Protein AF-M8D1G9-F1 (afdb_monomer_lite)

InterPro domains:
  IPR002525 Transposase IS110-like, N-terminal [PF01548] (3-75)

pLDDT: mean 86.24, std 9.74, range [49.91, 96.88]

Secondary structure (DSSP, 8-state):
---GGGGT-------TTTHHHHHHHHHHTT-SPPP----THHHHHHHHHHHHHHHHHHHHHHHHHHHHHHHHH-TTHHHH-S-TTSHHHHHHHHH--SHHHHHTS-HHHHHHHHHHH-SSS--HHHHHHHHHHHHH-----SSHHHHHHHHHHHHHHHHHHHHHHHHHHT-

Sequence (171 aa):
VKRSKELDDNSPTKSDKKDPKTIAMLVKDGRYVEPTIPEGVYAELRVAMDIKDRLNKQIGMTKNQITRWMDIYFPEFNTVFSDWEGKAALITLREFPTPEKIAKKSAEEIISIWKKEVQRGVGEKRAIKLIETAKESIGKKQGIKMAEYEIKTLIEQYEFLKKQIEEIEKK

Foldseek 3Di:
DPCLLCVPDVDPDDDPVVVVVSVVVCVVVVVDDDDDPDDDPVVVVVVLVVVLVVLVVVLVVLVVVLQVLCVAFPVCLCVLPVDCPDLLNLLCCQPPVHLVSLLPDDLVVSVVSSCVPPVDDDDSVSSVVSNVSSVVGPHDPPPVVVSSVSSNVSSVSNVVSVVVSVVSVVD

Structure (mmCIF, N/CA/C/O backbone):
data_AF-M8D1G9-F1
#
_entry.id   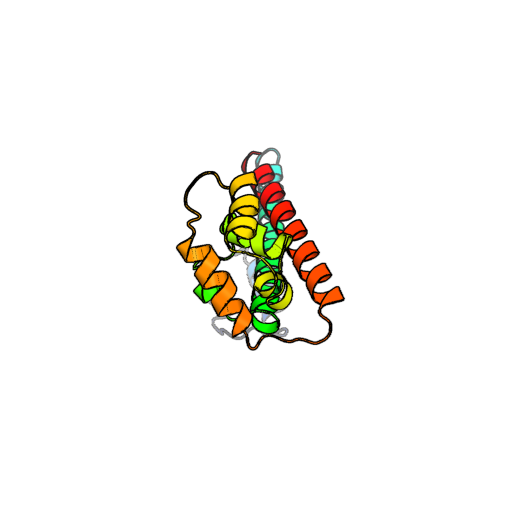AF-M8D1G9-F1
#
loop_
_atom_site.group_PDB
_atom_site.id
_atom_site.type_symbol
_atom_site.label_atom_id
_atom_site.label_alt_id
_atom_site.label_comp_id
_atom_site.label_asym_id
_atom_site.label_entity_id
_atom_site.label_seq_id
_atom_site.pdbx_PDB_ins_code
_atom_site.Cartn_x
_atom_site.Cartn_y
_atom_site.Cartn_z
_atom_site.occupancy
_atom_site.B_iso_or_equiv
_atom_site.auth_seq_id
_atom_site.auth_comp_id
_atom_site.auth_asym_id
_atom_site.auth_atom_id
_atom_site.pdbx_PDB_model_num
ATOM 1 N N . VAL A 1 1 ? 24.971 -18.020 -25.116 1.00 50.88 1 VAL A N 1
ATOM 2 C CA . VAL A 1 1 ? 26.211 -17.236 -24.894 1.00 50.88 1 VAL A CA 1
ATOM 3 C C . VAL A 1 1 ? 26.214 -16.649 -23.475 1.00 50.88 1 VAL A C 1
ATOM 5 O O . VAL A 1 1 ? 25.959 -15.472 -23.295 1.00 50.88 1 VAL A O 1
ATOM 8 N N . LYS A 1 2 ? 26.376 -17.478 -22.432 1.00 49.91 2 LYS A N 1
ATOM 9 C CA . LYS A 1 2 ? 26.420 -17.032 -21.014 1.00 49.91 2 LYS A CA 1
ATOM 10 C C . LYS A 1 2 ? 27.447 -17.827 -20.182 1.00 49.91 2 LYS A C 1
ATOM 12 O O . LYS A 1 2 ? 27.301 -17.946 -18.975 1.00 49.91 2 LYS A O 1
ATOM 17 N N . ARG A 1 3 ? 28.447 -18.424 -20.843 1.00 57.34 3 ARG A N 1
ATOM 18 C CA . ARG A 1 3 ? 29.430 -19.343 -20.235 1.00 57.34 3 ARG A CA 1
ATOM 19 C C . ARG A 1 3 ? 30.872 -19.105 -20.703 1.00 57.34 3 ARG A C 1
ATOM 21 O O . ARG A 1 3 ? 31.735 -19.931 -20.466 1.00 57.34 3 ARG A O 1
ATOM 28 N N . SER A 1 4 ? 31.167 -17.979 -21.355 1.00 61.88 4 SER A N 1
ATOM 29 C CA . SER A 1 4 ? 32.524 -17.683 -21.845 1.00 61.88 4 SER A CA 1
ATOM 30 C C . SER A 1 4 ? 33.556 -17.563 -20.717 1.00 61.88 4 SER A C 1
ATOM 32 O O . SER A 1 4 ? 34.720 -17.868 -20.942 1.00 61.88 4 SER A O 1
ATOM 34 N N . LYS A 1 5 ? 33.125 -17.219 -19.492 1.00 60.28 5 LYS A N 1
ATOM 35 C CA . LYS A 1 5 ? 33.974 -17.236 -18.288 1.00 60.28 5 LYS A CA 1
ATOM 36 C C . LYS A 1 5 ? 34.500 -18.642 -17.956 1.00 60.28 5 LYS A C 1
ATOM 38 O O . LYS A 1 5 ? 35.643 -18.761 -17.539 1.00 60.28 5 LYS A O 1
ATOM 43 N N . GLU A 1 6 ? 33.709 -19.691 -18.209 1.00 63.97 6 GLU A N 1
ATOM 44 C CA . GLU A 1 6 ? 34.048 -21.090 -17.885 1.00 63.97 6 GLU A CA 1
ATOM 45 C C . GLU A 1 6 ? 35.219 -21.639 -18.721 1.00 63.97 6 GLU A C 1
ATOM 47 O O . GLU A 1 6 ? 35.784 -22.673 -18.375 1.00 63.97 6 GLU A O 1
ATOM 52 N N . LEU A 1 7 ? 35.600 -20.947 -19.804 1.00 63.38 7 LEU A N 1
ATOM 53 C CA . LEU A 1 7 ? 36.757 -21.299 -20.633 1.00 63.38 7 LEU A CA 1
ATOM 54 C C . LEU A 1 7 ? 38.092 -20.892 -19.992 1.00 63.38 7 LEU A C 1
ATOM 56 O O . LEU A 1 7 ? 39.100 -21.541 -20.253 1.00 63.38 7 LEU A O 1
ATOM 60 N N . ASP A 1 8 ? 38.089 -19.848 -19.156 1.00 62.44 8 ASP A N 1
ATOM 61 C CA . ASP A 1 8 ? 39.303 -19.267 -18.569 1.00 62.44 8 ASP A CA 1
ATOM 62 C C . ASP A 1 8 ? 39.353 -19.398 -17.032 1.00 62.44 8 ASP A C 1
ATOM 64 O O . ASP A 1 8 ? 40.439 -19.458 -16.452 1.00 62.44 8 ASP A O 1
ATOM 68 N N . ASP A 1 9 ? 38.198 -19.469 -16.356 1.00 64.94 9 ASP A N 1
ATOM 69 C CA . ASP A 1 9 ? 38.084 -19.745 -14.918 1.00 64.94 9 ASP A CA 1
ATOM 70 C C . ASP A 1 9 ? 36.764 -20.474 -14.601 1.00 64.94 9 ASP A C 1
ATOM 72 O O . ASP A 1 9 ? 35.672 -19.929 -14.771 1.00 64.94 9 ASP A O 1
ATOM 76 N N . ASN A 1 10 ? 36.865 -21.710 -14.104 1.00 64.31 10 ASN A N 1
ATOM 77 C CA . ASN A 1 10 ? 35.717 -22.533 -13.696 1.00 64.31 10 ASN A CA 1
ATOM 78 C C . ASN A 1 10 ? 35.460 -22.472 -12.172 1.00 64.31 10 ASN A C 1
ATOM 80 O O . ASN A 1 10 ? 34.646 -23.215 -11.625 1.00 64.31 10 ASN A O 1
ATOM 84 N N . SER A 1 11 ? 36.186 -21.608 -11.455 1.00 67.56 11 SER A N 1
ATOM 85 C CA . SER A 1 11 ? 35.990 -21.378 -10.026 1.00 67.56 11 SER A CA 1
ATOM 86 C C . SER A 1 11 ? 34.785 -20.450 -9.806 1.00 67.56 11 SER A C 1
ATOM 88 O O . SER A 1 11 ? 34.783 -19.327 -10.312 1.00 67.56 11 SER A O 1
ATOM 90 N N . PRO A 1 12 ? 33.788 -20.829 -8.985 1.00 64.06 12 PRO A N 1
ATOM 91 C CA . PRO A 1 12 ? 32.618 -19.984 -8.710 1.00 64.06 12 PRO A CA 1
ATOM 92 C C . PRO A 1 12 ? 32.952 -18.744 -7.856 1.00 64.06 12 PRO A C 1
ATOM 94 O O . PRO A 1 12 ? 32.124 -17.852 -7.681 1.00 64.06 12 PRO A O 1
ATOM 97 N N . THR A 1 13 ? 34.161 -18.684 -7.297 1.00 69.94 13 THR A N 1
ATOM 98 C CA . THR A 1 13 ? 34.604 -17.645 -6.364 1.00 69.94 13 THR A CA 1
ATOM 99 C C . THR A 1 13 ? 34.961 -16.335 -7.069 1.00 69.94 13 THR A C 1
ATOM 101 O O . THR A 1 13 ? 35.985 -16.240 -7.746 1.00 69.94 13 THR A O 1
ATOM 104 N N . LYS A 1 14 ? 34.149 -15.298 -6.840 1.00 67.44 14 LYS A N 1
ATOM 105 C CA . LYS A 1 14 ? 34.442 -13.908 -7.218 1.00 67.44 14 LYS A CA 1
ATOM 106 C C . LYS A 1 14 ? 35.598 -13.367 -6.365 1.00 67.44 14 LYS A C 1
ATOM 108 O O . LYS A 1 14 ? 35.572 -13.518 -5.145 1.00 67.44 14 LYS A O 1
ATOM 113 N N . SER A 1 15 ? 36.623 -12.782 -6.980 1.00 79.44 15 SER A N 1
ATOM 114 C CA . SER A 1 15 ? 37.805 -12.280 -6.268 1.00 79.44 15 SER A CA 1
ATOM 115 C C . SER A 1 15 ? 38.504 -11.198 -7.081 1.00 79.44 15 SER A C 1
ATOM 117 O O . SER A 1 15 ? 38.849 -11.424 -8.243 1.00 79.44 15 SER A O 1
ATOM 119 N N . ASP A 1 16 ? 38.826 -10.078 -6.431 1.00 79.75 16 ASP A N 1
ATOM 120 C CA . ASP A 1 16 ? 39.488 -8.920 -7.052 1.00 79.75 16 ASP A CA 1
ATOM 121 C C . ASP A 1 16 ? 40.859 -9.245 -7.667 1.00 79.75 16 ASP A C 1
ATOM 123 O O . ASP A 1 16 ? 41.338 -8.533 -8.544 1.00 79.75 16 ASP A O 1
ATOM 127 N N . LYS A 1 17 ? 41.490 -10.356 -7.267 1.00 78.56 17 LYS A N 1
ATOM 128 C CA . LYS A 1 17 ? 42.746 -10.831 -7.867 1.00 78.56 17 LYS A CA 1
ATOM 129 C C . LYS A 1 17 ? 42.536 -11.584 -9.188 1.00 78.56 17 LYS A C 1
ATOM 131 O O . LYS A 1 17 ? 43.432 -11.608 -10.029 1.00 78.56 17 LYS A O 1
ATOM 136 N N . LYS A 1 18 ? 41.386 -12.243 -9.363 1.00 79.56 18 LYS A N 1
ATOM 137 C CA . LYS A 1 18 ? 41.098 -13.142 -10.497 1.00 79.56 18 LYS A CA 1
ATOM 138 C C . LYS A 1 18 ? 40.247 -12.483 -11.576 1.00 79.56 18 LYS A C 1
ATOM 140 O O . LYS A 1 18 ? 40.489 -12.695 -12.767 1.00 79.56 18 LYS A O 1
ATOM 145 N N . ASP A 1 19 ? 39.262 -11.690 -11.165 1.00 80.50 19 ASP A N 1
ATOM 146 C CA . ASP A 1 19 ? 38.286 -11.101 -12.078 1.00 80.50 19 ASP A CA 1
ATOM 147 C C . ASP A 1 19 ? 38.937 -10.170 -13.123 1.00 80.50 19 ASP A C 1
ATOM 149 O O . ASP A 1 19 ? 38.620 -10.338 -14.302 1.00 80.50 19 ASP A O 1
ATOM 153 N N . PRO A 1 20 ? 39.919 -9.300 -12.791 1.00 86.81 20 PRO A N 1
ATOM 154 C CA . PRO A 1 20 ? 40.590 -8.473 -13.798 1.00 86.81 20 PRO A CA 1
ATOM 155 C C . PRO A 1 20 ? 41.322 -9.292 -14.866 1.00 86.81 20 PRO A C 1
ATOM 157 O O . PRO A 1 20 ? 41.236 -8.980 -16.051 1.00 86.81 20 PRO A O 1
ATOM 160 N N . LYS A 1 21 ? 42.002 -10.377 -14.465 1.00 84.06 21 LYS A N 1
ATOM 161 C CA . LYS A 1 21 ? 42.715 -11.272 -15.391 1.00 84.06 21 LYS A CA 1
ATOM 162 C C . LYS A 1 21 ? 41.740 -11.966 -16.346 1.00 84.06 21 LYS A C 1
ATOM 164 O O . LYS A 1 21 ? 42.007 -12.057 -17.539 1.00 84.06 21 LYS A O 1
ATOM 169 N N . THR A 1 22 ? 40.613 -12.437 -15.818 1.00 82.38 22 THR A N 1
ATOM 170 C CA . THR A 1 22 ? 39.581 -13.130 -16.602 1.00 82.38 22 THR A CA 1
ATOM 171 C C . THR A 1 22 ? 38.903 -12.176 -17.583 1.00 82.38 22 THR A C 1
ATOM 173 O O . THR A 1 22 ? 38.763 -12.504 -18.755 1.00 82.38 22 THR A O 1
ATOM 176 N N . ILE A 1 23 ? 38.558 -10.959 -17.145 1.00 82.00 23 ILE A N 1
ATOM 177 C CA . ILE A 1 23 ? 38.018 -9.911 -18.024 1.00 82.00 23 ILE A CA 1
ATOM 178 C C . ILE A 1 23 ? 39.024 -9.572 -19.132 1.00 82.00 23 ILE A C 1
ATOM 180 O O . ILE A 1 23 ? 38.645 -9.520 -20.299 1.00 82.00 23 ILE A O 1
ATOM 184 N N . ALA A 1 24 ? 40.307 -9.406 -18.796 1.00 85.00 24 ALA A N 1
ATOM 185 C CA . ALA A 1 24 ? 41.347 -9.112 -19.778 1.00 85.00 24 ALA A CA 1
ATOM 186 C C . ALA A 1 24 ? 41.513 -10.231 -20.822 1.00 85.00 24 ALA A C 1
ATOM 188 O O . ALA A 1 24 ? 41.675 -9.927 -22.001 1.00 85.00 24 ALA A O 1
ATOM 189 N N . MET A 1 25 ? 41.438 -11.506 -20.421 1.00 82.94 25 MET A N 1
ATOM 190 C CA . MET A 1 25 ? 41.492 -12.642 -21.356 1.00 82.94 25 MET A CA 1
ATOM 191 C C . MET A 1 25 ? 40.265 -12.690 -22.272 1.00 82.94 25 MET A C 1
ATOM 193 O O . MET A 1 25 ? 40.428 -12.820 -23.480 1.00 82.94 25 MET A O 1
ATOM 197 N N . LEU A 1 26 ? 39.058 -12.463 -21.742 1.00 83.38 26 LEU A N 1
ATOM 198 C CA . LEU A 1 26 ? 37.839 -12.391 -22.557 1.00 83.38 26 LEU A CA 1
ATOM 199 C C . LEU A 1 26 ? 37.891 -11.263 -23.598 1.00 83.38 26 LEU A C 1
ATOM 201 O O . LEU A 1 26 ? 37.442 -11.458 -24.727 1.00 83.38 26 LEU A O 1
ATOM 205 N N . VAL A 1 27 ? 38.446 -10.101 -23.233 1.00 84.31 27 VAL A N 1
ATOM 206 C CA . VAL A 1 27 ? 38.641 -8.969 -24.154 1.00 84.31 27 VAL A CA 1
ATOM 207 C C . VAL A 1 27 ? 39.710 -9.293 -25.197 1.00 84.31 27 VAL A C 1
ATOM 209 O O . VAL A 1 27 ? 39.460 -9.121 -26.388 1.00 84.31 27 VAL A O 1
ATOM 212 N N . LYS A 1 28 ? 40.872 -9.803 -24.765 1.00 85.81 28 LYS A N 1
ATOM 213 C CA . LYS A 1 28 ? 41.984 -10.194 -25.646 1.00 85.81 28 LYS A CA 1
ATOM 214 C C . LYS A 1 28 ? 41.546 -11.225 -26.687 1.00 85.81 28 LYS A C 1
ATOM 216 O O . LYS A 1 28 ? 41.890 -11.090 -27.857 1.00 85.81 28 LYS A O 1
ATOM 221 N N . ASP A 1 29 ? 40.792 -12.234 -26.263 1.00 83.94 29 ASP A N 1
ATOM 222 C CA . ASP A 1 29 ? 40.378 -13.352 -27.111 1.00 83.94 29 ASP A CA 1
ATOM 223 C C . ASP A 1 29 ? 39.095 -13.046 -27.909 1.00 83.94 29 ASP A C 1
ATOM 225 O O . ASP A 1 29 ? 38.577 -13.922 -28.602 1.00 83.94 29 ASP A O 1
ATOM 229 N N . GLY A 1 30 ? 38.546 -11.827 -27.801 1.00 79.06 30 GLY A N 1
ATOM 230 C CA . GLY A 1 30 ? 37.325 -11.422 -28.505 1.00 79.06 30 GLY A CA 1
ATOM 231 C C . GLY A 1 30 ? 36.068 -12.171 -28.052 1.00 79.06 30 GLY A C 1
ATOM 232 O O . GLY A 1 30 ? 35.051 -12.161 -28.739 1.00 79.06 30 GLY A O 1
ATOM 233 N N . ARG A 1 31 ? 36.109 -12.833 -26.890 1.00 81.88 31 ARG A N 1
ATOM 234 C CA . ARG A 1 31 ? 35.017 -13.652 -26.331 1.00 81.88 31 ARG A CA 1
ATOM 235 C C . ARG A 1 31 ? 34.021 -12.810 -25.530 1.00 81.88 31 ARG A C 1
ATOM 237 O O . ARG A 1 31 ? 33.510 -13.248 -24.493 1.00 81.88 31 ARG A O 1
ATOM 244 N N . TYR A 1 32 ? 33.750 -11.600 -26.001 1.00 77.31 32 TYR A N 1
ATOM 245 C CA . TYR A 1 32 ? 32.778 -10.683 -25.422 1.00 77.31 32 TYR A CA 1
ATOM 246 C C . TYR A 1 32 ? 31.641 -10.425 -26.410 1.00 77.31 32 TYR A C 1
ATOM 248 O O . TYR A 1 32 ? 31.773 -10.625 -27.613 1.00 77.31 32 TYR A O 1
ATOM 256 N N . VAL A 1 33 ? 30.491 -10.025 -25.878 1.00 76.06 33 VAL A N 1
ATOM 257 C CA . VAL A 1 33 ? 29.356 -9.593 -26.694 1.00 76.06 33 VAL A CA 1
ATOM 258 C C . VAL A 1 33 ? 29.425 -8.080 -26.778 1.00 76.06 33 VAL A C 1
ATOM 260 O O . VAL A 1 33 ? 29.497 -7.417 -25.741 1.00 76.06 33 VAL A O 1
ATOM 263 N N . GLU A 1 34 ? 29.421 -7.545 -27.993 1.00 77.25 34 GLU A N 1
ATOM 264 C CA . GLU A 1 34 ? 29.358 -6.104 -28.194 1.00 77.25 34 GLU A CA 1
ATOM 265 C C . GLU A 1 34 ? 28.005 -5.575 -27.685 1.00 77.25 34 GLU A C 1
ATOM 267 O O . GLU A 1 34 ? 26.957 -6.132 -28.038 1.00 77.25 34 GLU A O 1
ATOM 272 N N . PRO A 1 35 ? 27.987 -4.558 -26.803 1.00 76.19 35 PRO A N 1
ATOM 273 C CA . PRO A 1 35 ? 26.738 -4.017 -26.295 1.00 76.19 35 PRO A CA 1
ATOM 274 C C . PRO A 1 35 ? 25.943 -3.383 -27.434 1.00 76.19 35 PRO A C 1
ATOM 276 O O . PRO A 1 35 ? 26.403 -2.432 -28.061 1.00 76.19 35 PRO A O 1
ATOM 279 N N . THR A 1 36 ? 24.717 -3.847 -27.663 1.00 76.00 36 THR A N 1
ATOM 280 C CA . THR A 1 36 ? 23.778 -3.104 -28.502 1.00 76.00 36 THR A CA 1
ATOM 281 C C . THR A 1 36 ? 23.340 -1.858 -27.741 1.00 76.00 36 THR A C 1
ATOM 283 O O . THR A 1 36 ? 22.595 -1.931 -26.758 1.00 76.00 36 THR A O 1
ATOM 286 N N . ILE A 1 37 ? 23.846 -0.701 -28.162 1.00 82.31 37 ILE A N 1
ATOM 287 C CA . ILE A 1 37 ? 23.361 0.593 -27.689 1.00 82.31 37 ILE A CA 1
ATOM 288 C C . ILE A 1 37 ? 22.089 0.871 -28.486 1.00 82.31 37 ILE A C 1
ATOM 290 O O . ILE A 1 37 ? 22.159 1.021 -29.704 1.00 82.31 37 ILE A O 1
ATOM 294 N N . PRO A 1 38 ? 20.911 0.843 -27.848 1.00 82.00 38 PRO A N 1
ATOM 295 C CA . PRO A 1 38 ? 19.683 1.090 -28.571 1.00 82.00 38 PRO A CA 1
ATOM 296 C C . PRO A 1 38 ? 19.640 2.553 -29.016 1.00 82.00 38 PRO A C 1
ATOM 298 O O . PRO A 1 38 ? 19.966 3.449 -28.240 1.00 82.00 38 PRO A O 1
ATOM 301 N N . GLU A 1 39 ? 19.205 2.779 -30.251 1.00 85.94 39 GLU A N 1
ATOM 302 C CA . GLU A 1 39 ? 19.016 4.103 -30.842 1.00 85.94 39 GLU A CA 1
ATOM 303 C C . GLU A 1 39 ? 17.537 4.325 -31.192 1.00 85.94 39 GLU A C 1
ATOM 305 O O . GLU A 1 39 ? 16.755 3.374 -31.328 1.00 85.94 39 GLU A O 1
ATOM 310 N N . GLY A 1 40 ? 17.139 5.593 -31.321 1.00 89.50 40 GLY A N 1
ATOM 311 C CA . GLY A 1 40 ? 15.772 5.980 -31.671 1.00 89.50 40 GLY A CA 1
ATOM 312 C C . GLY A 1 40 ? 14.728 5.385 -30.721 1.00 89.50 40 GLY A C 1
ATOM 313 O O . GLY A 1 40 ? 14.844 5.492 -29.503 1.00 89.50 40 GLY A O 1
ATOM 314 N N . VAL A 1 41 ? 13.718 4.714 -31.279 1.00 89.12 41 VAL A N 1
ATOM 315 C CA . VAL A 1 41 ? 12.587 4.151 -30.515 1.00 89.12 41 VAL A CA 1
ATOM 316 C C . VAL A 1 41 ? 13.043 3.152 -29.445 1.00 89.12 41 VAL A C 1
ATOM 318 O O . VAL A 1 41 ? 12.485 3.116 -28.351 1.00 89.12 41 VAL A O 1
ATOM 321 N N . TYR A 1 42 ? 14.087 2.363 -29.712 1.00 87.69 42 TYR A N 1
ATOM 322 C CA . TYR A 1 42 ? 14.590 1.404 -28.727 1.00 87.69 42 TYR A CA 1
ATOM 323 C C . TYR A 1 42 ? 15.276 2.091 -27.540 1.00 87.69 42 TYR A C 1
ATOM 325 O O . TYR A 1 42 ? 15.258 1.547 -26.433 1.00 87.69 42 TYR A O 1
ATOM 333 N N . ALA A 1 43 ? 15.878 3.268 -27.749 1.00 89.94 43 ALA A N 1
ATOM 334 C CA . ALA A 1 43 ? 16.481 4.052 -26.674 1.00 89.94 43 ALA A CA 1
ATOM 335 C C . ALA A 1 43 ? 15.394 4.578 -25.727 1.00 89.94 43 ALA A C 1
ATOM 337 O O . ALA A 1 43 ? 15.489 4.393 -24.514 1.00 89.94 43 ALA A O 1
ATOM 338 N N . GLU A 1 44 ? 14.322 5.138 -26.294 1.00 90.75 44 GLU A N 1
ATOM 339 C CA . GLU A 1 44 ? 13.151 5.614 -25.549 1.00 90.75 44 GLU A CA 1
ATOM 340 C C . GLU A 1 44 ? 12.489 4.483 -24.750 1.00 90.75 44 GLU A C 1
ATOM 342 O O . GLU A 1 44 ? 12.225 4.630 -23.555 1.00 90.75 44 GLU A O 1
ATOM 347 N N . LEU A 1 45 ? 12.305 3.306 -25.364 1.00 90.44 45 LEU A N 1
ATOM 348 C CA . LEU A 1 45 ? 11.766 2.127 -24.678 1.00 90.44 45 LEU A CA 1
ATOM 349 C C . LEU A 1 45 ? 12.648 1.685 -23.507 1.00 90.44 45 LEU A C 1
ATOM 351 O O . LEU A 1 45 ? 12.129 1.324 -22.450 1.00 90.44 45 LEU A O 1
ATOM 355 N N . ARG A 1 46 ? 13.976 1.726 -23.665 1.00 90.75 46 ARG A N 1
ATOM 356 C CA . ARG A 1 46 ? 14.902 1.394 -22.577 1.00 90.75 46 ARG A CA 1
ATOM 357 C C . ARG A 1 46 ? 14.749 2.362 -21.407 1.00 90.75 46 ARG A C 1
ATOM 359 O O . ARG A 1 46 ? 14.632 1.914 -20.269 1.00 90.75 46 ARG A O 1
ATOM 366 N N . VAL A 1 47 ? 14.672 3.662 -21.683 1.00 92.56 47 VAL A N 1
ATOM 367 C CA . VAL A 1 47 ? 14.444 4.680 -20.648 1.00 92.56 47 VAL A CA 1
ATOM 368 C C . VAL A 1 47 ? 13.089 4.472 -19.964 1.00 92.56 47 VAL A C 1
ATOM 370 O O . VAL A 1 47 ? 13.010 4.528 -18.737 1.00 92.56 47 VAL A O 1
ATOM 373 N N . ALA A 1 48 ? 12.030 4.167 -20.719 1.00 92.81 48 ALA A N 1
ATOM 374 C CA . ALA A 1 48 ? 10.714 3.862 -20.160 1.00 92.81 48 ALA A CA 1
ATOM 375 C C . ALA A 1 48 ? 10.741 2.626 -19.241 1.00 92.81 48 ALA A C 1
ATOM 377 O O . ALA A 1 48 ? 10.173 2.664 -18.145 1.00 92.81 48 ALA A O 1
ATOM 378 N N . MET A 1 49 ? 11.451 1.559 -19.629 1.00 92.62 49 MET A N 1
ATOM 379 C CA . MET A 1 49 ? 11.645 0.376 -18.779 1.00 92.62 49 MET A CA 1
ATOM 380 C C . MET A 1 49 ? 12.403 0.711 -17.491 1.00 92.62 49 MET A C 1
ATOM 382 O O . MET A 1 49 ? 11.978 0.285 -16.417 1.00 92.62 49 MET A O 1
ATOM 386 N N . ASP A 1 50 ? 13.470 1.508 -17.572 1.00 93.81 50 ASP A N 1
ATOM 387 C CA . ASP A 1 50 ? 14.247 1.926 -16.399 1.00 93.81 50 ASP A CA 1
ATOM 388 C C . ASP A 1 50 ? 13.402 2.785 -15.438 1.00 93.81 50 ASP A C 1
ATOM 390 O O . ASP A 1 50 ? 13.472 2.631 -14.213 1.00 93.81 50 ASP A O 1
ATOM 394 N N . ILE A 1 51 ? 12.553 3.670 -15.977 1.00 95.31 51 ILE A N 1
ATOM 395 C CA . ILE A 1 51 ? 11.585 4.445 -15.188 1.00 95.31 51 ILE A CA 1
ATOM 396 C C . ILE A 1 51 ? 10.595 3.504 -14.498 1.00 95.31 51 ILE A C 1
ATOM 398 O O . ILE A 1 51 ? 10.392 3.620 -13.287 1.00 95.31 51 ILE A O 1
ATOM 402 N N . LYS A 1 52 ? 10.003 2.561 -15.240 1.00 94.31 52 LYS A N 1
ATOM 403 C CA . LYS A 1 52 ? 9.043 1.590 -14.705 1.00 94.31 52 LYS A CA 1
ATOM 404 C C . LYS A 1 52 ? 9.654 0.751 -13.583 1.00 94.31 52 LYS A C 1
ATOM 406 O O . LYS A 1 52 ? 9.031 0.596 -12.535 1.00 94.31 52 LYS A O 1
ATOM 411 N N . ASP A 1 53 ? 10.870 0.240 -13.764 1.00 95.38 53 ASP A N 1
ATOM 412 C CA . ASP A 1 53 ? 11.563 -0.559 -12.747 1.00 95.38 53 ASP A CA 1
ATOM 413 C C . ASP A 1 53 ? 11.817 0.252 -11.467 1.00 95.38 53 ASP A C 1
ATOM 415 O O . ASP A 1 53 ? 11.548 -0.209 -10.353 1.00 95.38 53 ASP A O 1
ATOM 419 N N . ARG A 1 54 ? 12.244 1.514 -11.607 1.00 96.44 54 ARG A N 1
ATOM 420 C CA . ARG A 1 54 ? 12.413 2.420 -10.465 1.00 96.44 54 ARG A CA 1
ATOM 421 C C . ARG A 1 54 ? 11.095 2.673 -9.729 1.00 96.44 54 ARG A C 1
ATOM 423 O O . ARG A 1 54 ? 11.078 2.606 -8.500 1.00 96.44 54 ARG A O 1
ATOM 430 N N . LEU A 1 55 ? 10.006 2.940 -10.450 1.00 96.25 55 LEU A N 1
ATOM 431 C CA . LEU A 1 55 ? 8.683 3.153 -9.852 1.00 96.25 55 LEU A CA 1
ATOM 432 C C . LEU A 1 55 ? 8.169 1.889 -9.147 1.00 96.25 55 LEU A C 1
ATOM 434 O O . LEU A 1 55 ? 7.664 1.978 -8.030 1.00 96.25 55 LEU A O 1
ATOM 438 N N . ASN A 1 56 ? 8.378 0.705 -9.730 1.00 94.75 56 ASN A N 1
ATOM 439 C CA . ASN A 1 56 ? 8.020 -0.573 -9.108 1.00 94.75 56 ASN A CA 1
ATOM 440 C C . ASN A 1 56 ? 8.810 -0.853 -7.818 1.00 94.75 56 ASN A C 1
ATOM 442 O O . ASN A 1 56 ? 8.275 -1.399 -6.852 1.00 94.75 56 ASN A O 1
ATOM 446 N N . LYS A 1 57 ? 10.080 -0.449 -7.752 1.00 96.75 57 LYS A N 1
ATOM 447 C CA . LYS A 1 57 ? 10.849 -0.525 -6.501 1.00 96.75 57 LYS A CA 1
ATOM 448 C C . LYS A 1 57 ? 10.282 0.419 -5.446 1.00 96.75 57 LYS A C 1
ATOM 450 O O . LYS A 1 57 ? 10.124 0.020 -4.295 1.00 96.75 57 LYS A O 1
ATOM 455 N N . GLN A 1 58 ? 9.941 1.648 -5.836 1.00 96.75 58 GLN A N 1
ATOM 456 C CA . GLN A 1 58 ? 9.345 2.629 -4.928 1.00 96.75 58 GLN A CA 1
ATOM 457 C C . GLN A 1 58 ? 7.991 2.166 -4.395 1.00 96.75 58 GLN A C 1
ATOM 459 O O . GLN A 1 58 ? 7.800 2.174 -3.182 1.00 96.75 58 GLN A O 1
ATOM 464 N N . ILE A 1 59 ? 7.098 1.673 -5.259 1.00 96.19 59 ILE A N 1
ATOM 465 C CA . ILE A 1 59 ? 5.790 1.185 -4.815 1.00 96.19 59 ILE A CA 1
ATOM 466 C C . ILE A 1 59 ? 5.952 -0.007 -3.867 1.00 96.19 59 ILE A C 1
ATOM 468 O O . ILE A 1 59 ? 5.287 -0.046 -2.840 1.00 96.19 59 ILE A O 1
ATOM 472 N N . GLY A 1 60 ? 6.888 -0.928 -4.133 1.00 96.25 60 GLY A N 1
ATOM 473 C CA . GLY A 1 60 ? 7.193 -2.040 -3.228 1.00 96.25 60 GLY A CA 1
ATOM 474 C C . GLY A 1 60 ? 7.654 -1.576 -1.841 1.00 96.25 60 GLY A C 1
ATOM 475 O O . GLY A 1 60 ? 7.171 -2.082 -0.829 1.00 96.25 60 GLY A O 1
ATOM 476 N N . MET A 1 61 ? 8.530 -0.569 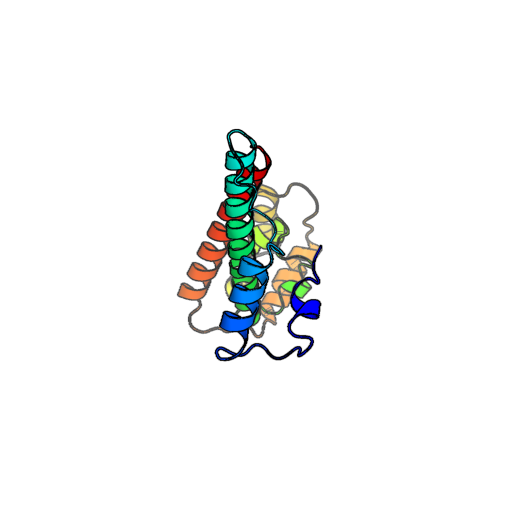-1.777 1.00 96.88 61 MET A N 1
ATOM 477 C CA . MET A 1 61 ? 8.956 0.028 -0.505 1.00 96.88 61 MET A CA 1
ATOM 478 C C . MET A 1 61 ? 7.783 0.675 0.241 1.00 96.88 61 MET A C 1
ATOM 480 O O . MET A 1 61 ? 7.599 0.402 1.427 1.00 96.88 61 MET A O 1
ATOM 484 N N . THR A 1 62 ? 6.951 1.459 -0.448 1.00 96.62 62 THR A N 1
ATOM 485 C CA . THR A 1 62 ? 5.774 2.101 0.154 1.00 96.62 62 THR A CA 1
ATOM 486 C C . THR A 1 62 ? 4.759 1.071 0.659 1.00 96.62 62 THR A C 1
ATOM 488 O O . THR A 1 62 ? 4.269 1.202 1.779 1.00 96.62 62 THR A O 1
ATOM 491 N N . LYS A 1 63 ? 4.500 -0.009 -0.092 1.00 95.81 63 LYS A N 1
ATOM 492 C CA . LYS A 1 63 ? 3.637 -1.124 0.351 1.00 95.81 63 LYS A CA 1
ATOM 493 C C . LYS A 1 63 ? 4.146 -1.758 1.648 1.00 95.81 63 LYS A C 1
ATOM 495 O O . LYS A 1 63 ? 3.366 -2.002 2.570 1.00 95.81 63 LYS A O 1
ATOM 500 N N . ASN A 1 64 ? 5.456 -1.974 1.751 1.00 96.44 64 ASN A N 1
ATOM 501 C CA . ASN A 1 64 ? 6.071 -2.516 2.962 1.00 96.44 64 ASN A CA 1
ATOM 502 C C . ASN A 1 64 ? 5.954 -1.544 4.144 1.00 96.44 64 ASN A C 1
ATOM 504 O O . ASN A 1 64 ? 5.688 -1.974 5.265 1.00 96.44 64 ASN A O 1
ATOM 508 N N . GLN A 1 65 ? 6.110 -0.239 3.909 1.00 96.44 65 GLN A N 1
ATOM 509 C CA . GLN A 1 65 ? 5.925 0.782 4.944 1.00 96.44 65 GLN A CA 1
ATOM 510 C C . GLN A 1 65 ? 4.480 0.824 5.454 1.00 96.44 65 GLN A C 1
ATOM 512 O O . GLN A 1 65 ? 4.283 0.884 6.665 1.00 96.44 65 GLN A O 1
ATOM 517 N N . ILE A 1 66 ? 3.489 0.733 4.560 1.00 95.56 66 ILE A N 1
ATOM 518 C CA . ILE A 1 66 ? 2.064 0.667 4.921 1.00 95.56 66 ILE A CA 1
ATOM 519 C C . ILE A 1 66 ? 1.770 -0.605 5.719 1.00 95.56 66 ILE A C 1
ATOM 521 O O . ILE A 1 66 ? 1.150 -0.531 6.775 1.00 95.56 66 ILE A O 1
ATOM 525 N N . THR A 1 67 ? 2.271 -1.757 5.267 1.00 94.56 67 THR A N 1
ATOM 526 C CA . THR A 1 67 ? 2.102 -3.039 5.974 1.00 94.56 67 THR A CA 1
ATOM 527 C C . THR A 1 67 ? 2.688 -2.969 7.381 1.00 94.56 67 THR A C 1
ATOM 529 O O . THR A 1 67 ? 1.986 -3.225 8.352 1.00 94.56 67 THR A O 1
ATOM 532 N N . ARG A 1 68 ? 3.928 -2.481 7.510 1.00 95.31 68 ARG A N 1
ATOM 533 C CA . ARG A 1 68 ? 4.579 -2.252 8.807 1.00 95.31 68 ARG A CA 1
ATOM 534 C C . ARG A 1 68 ? 3.770 -1.306 9.693 1.00 95.31 68 ARG A C 1
ATOM 536 O O . ARG A 1 68 ? 3.686 -1.513 10.899 1.00 95.31 68 ARG A O 1
ATOM 543 N N . TRP A 1 69 ? 3.221 -0.237 9.118 1.00 95.44 69 TRP A N 1
ATOM 544 C CA . TRP A 1 69 ? 2.395 0.706 9.861 1.00 95.44 69 TRP A CA 1
ATOM 545 C C . TRP A 1 69 ? 1.149 0.012 10.421 1.00 95.44 69 TRP A C 1
ATOM 547 O O . TRP A 1 69 ? 0.863 0.155 11.609 1.00 95.44 69 TRP A O 1
ATOM 557 N N . MET A 1 70 ? 0.461 -0.794 9.604 1.00 93.56 70 MET A N 1
ATOM 558 C CA . MET A 1 70 ? -0.680 -1.594 10.054 1.00 93.56 70 MET A CA 1
ATOM 559 C C . MET A 1 70 ? -0.266 -2.568 11.157 1.00 93.56 70 MET A C 1
ATOM 561 O O . MET A 1 70 ? -0.899 -2.574 12.202 1.00 93.56 70 MET A O 1
ATOM 565 N N . ASP A 1 71 ? 0.841 -3.293 11.012 1.00 92.75 71 ASP A N 1
ATOM 566 C CA . ASP A 1 71 ? 1.306 -4.234 12.041 1.00 92.75 71 ASP A CA 1
ATOM 567 C C . ASP A 1 71 ? 1.594 -3.551 13.394 1.00 92.75 71 ASP A C 1
ATOM 569 O O . ASP A 1 71 ? 1.378 -4.136 14.455 1.00 92.75 71 ASP A O 1
ATOM 573 N N . ILE A 1 72 ? 2.064 -2.298 13.379 1.00 92.56 72 ILE A N 1
ATOM 574 C CA . ILE A 1 72 ? 2.363 -1.532 14.599 1.00 92.56 72 ILE A CA 1
ATOM 575 C C . ILE A 1 72 ? 1.093 -0.955 15.234 1.00 92.56 72 ILE A C 1
ATOM 577 O O . ILE A 1 72 ? 0.962 -0.958 16.462 1.00 92.56 72 ILE A O 1
ATOM 581 N N . TYR A 1 73 ? 0.198 -0.385 14.427 1.00 92.31 73 TYR A N 1
ATOM 582 C CA . TYR A 1 73 ? -0.894 0.466 14.912 1.00 92.31 73 TYR A CA 1
ATOM 583 C C . TYR A 1 73 ? -2.277 -0.182 14.833 1.00 92.31 73 TYR A C 1
ATOM 585 O O . TYR A 1 73 ? -3.152 0.207 15.606 1.00 92.31 73 TYR A O 1
ATOM 593 N N . PHE A 1 74 ? -2.479 -1.153 13.942 1.00 92.25 74 PHE A N 1
ATOM 594 C CA . PHE A 1 74 ? -3.734 -1.886 13.780 1.00 92.25 74 PHE A CA 1
ATOM 595 C C . PHE A 1 74 ? -3.533 -3.273 13.115 1.00 92.25 74 PHE A C 1
ATOM 597 O O . PHE A 1 74 ? -3.943 -3.480 11.967 1.00 92.25 74 PHE A O 1
ATOM 604 N N . PRO A 1 75 ? -2.894 -4.238 13.800 1.00 90.12 75 PRO A N 1
ATOM 605 C CA . PRO A 1 75 ? -2.553 -5.539 13.212 1.00 90.12 75 PRO A CA 1
ATOM 606 C C . PRO A 1 75 ? -3.783 -6.367 12.797 1.00 90.12 75 PRO A C 1
ATOM 608 O O . PRO A 1 75 ? -3.725 -7.172 11.866 1.00 90.12 75 PRO A O 1
ATOM 611 N N . GLU A 1 76 ? -4.934 -6.145 13.430 1.00 91.44 76 GLU A N 1
ATOM 612 C CA . GLU A 1 76 ? -6.189 -6.839 13.136 1.00 91.44 76 GLU A CA 1
ATOM 613 C C . GLU A 1 76 ? -6.858 -6.347 11.846 1.00 91.44 76 GLU A C 1
ATOM 615 O O . GLU A 1 76 ? -7.832 -6.950 11.390 1.00 91.44 76 GLU A O 1
ATOM 620 N N . PHE A 1 77 ? -6.339 -5.298 11.206 1.00 89.75 77 PHE A N 1
ATOM 621 C CA . PHE A 1 77 ? -6.906 -4.739 9.980 1.00 89.75 77 PHE A CA 1
ATOM 622 C C . PHE A 1 77 ? -7.076 -5.789 8.868 1.00 89.75 77 PHE A C 1
ATOM 624 O O . PHE A 1 77 ? -8.138 -5.885 8.240 1.00 89.75 77 PHE A O 1
ATOM 631 N N . ASN A 1 78 ? -6.069 -6.651 8.696 1.00 87.38 78 ASN A N 1
ATOM 632 C CA . ASN A 1 78 ? -6.072 -7.718 7.690 1.00 87.38 78 ASN A CA 1
ATOM 633 C C . ASN A 1 78 ? -7.091 -8.839 7.993 1.00 87.38 78 ASN A C 1
ATOM 635 O O . ASN A 1 78 ? -7.411 -9.655 7.130 1.00 87.38 78 ASN A O 1
ATOM 639 N N . THR A 1 79 ? -7.658 -8.885 9.204 1.00 88.25 79 THR A N 1
ATOM 640 C CA . THR A 1 79 ? -8.751 -9.818 9.531 1.00 88.25 79 THR A CA 1
ATOM 641 C C . THR A 1 79 ? -10.098 -9.349 8.968 1.00 88.25 79 THR A C 1
ATOM 643 O O . THR A 1 79 ? -11.008 -10.156 8.732 1.00 88.25 79 THR A O 1
ATOM 646 N N . VAL A 1 80 ? -10.248 -8.039 8.746 1.00 87.94 80 VAL A N 1
ATOM 647 C CA . VAL A 1 80 ? -11.457 -7.409 8.197 1.00 87.94 80 VAL A CA 1
ATOM 648 C C . VAL A 1 80 ? -11.370 -7.318 6.676 1.00 87.94 80 VAL A C 1
ATOM 650 O O . VAL A 1 80 ? -12.343 -7.621 5.967 1.00 87.94 80 VAL A O 1
ATOM 653 N N . PHE A 1 81 ? -10.198 -6.920 6.184 1.00 87.69 81 PHE A N 1
ATOM 654 C CA . PHE A 1 81 ? -9.888 -6.774 4.772 1.00 87.69 81 PHE A CA 1
ATOM 655 C C . PHE A 1 81 ? -8.834 -7.801 4.372 1.00 87.69 81 PHE A C 1
ATOM 657 O O . PHE A 1 81 ? -7.714 -7.755 4.855 1.00 87.69 81 PHE A O 1
ATOM 664 N N . SER A 1 82 ? -9.178 -8.708 3.458 1.00 85.38 82 SER A N 1
ATOM 665 C CA . SER A 1 82 ? -8.213 -9.674 2.916 1.00 85.38 82 SER A CA 1
ATOM 666 C C . SER A 1 82 ? -7.103 -9.010 2.098 1.00 85.38 82 SER A C 1
ATOM 668 O O . SER A 1 82 ? -6.023 -9.570 1.965 1.00 85.38 82 SER A O 1
ATOM 670 N N . ASP A 1 83 ? -7.397 -7.844 1.521 1.00 88.19 83 ASP A N 1
ATOM 671 C CA . ASP A 1 83 ? -6.463 -7.028 0.756 1.00 88.19 83 ASP A CA 1
ATOM 672 C C . ASP A 1 83 ? -6.614 -5.565 1.183 1.00 88.19 83 ASP A C 1
ATOM 674 O O . ASP A 1 83 ? -7.704 -4.983 1.080 1.00 88.19 83 ASP A O 1
ATOM 678 N N . TRP A 1 84 ? -5.523 -4.979 1.676 1.00 88.19 84 TRP A N 1
ATOM 679 C CA . TRP A 1 84 ? -5.480 -3.583 2.100 1.00 88.19 84 TRP A CA 1
ATOM 680 C C . TRP A 1 84 ? -5.471 -2.613 0.909 1.00 88.19 84 TRP A C 1
ATOM 682 O O . TRP A 1 84 ? -5.837 -1.450 1.071 1.00 88.19 84 TRP A O 1
ATOM 692 N N . GLU A 1 85 ? -5.124 -3.079 -0.297 1.00 89.69 85 GLU A N 1
ATOM 693 C CA . GLU A 1 85 ? -5.163 -2.282 -1.531 1.00 89.69 85 GLU A CA 1
ATOM 694 C C . GLU A 1 85 ? -6.584 -2.129 -2.094 1.00 89.69 85 GLU A C 1
ATOM 696 O O . GLU A 1 85 ? -6.815 -1.376 -3.046 1.00 89.69 85 GLU A O 1
ATOM 701 N N . GLY A 1 86 ? -7.560 -2.824 -1.505 1.00 88.00 86 GLY A N 1
ATOM 702 C CA . GLY A 1 86 ? -8.964 -2.667 -1.845 1.00 88.00 86 GLY A CA 1
ATOM 703 C C . GLY A 1 86 ? -9.454 -1.243 -1.572 1.00 88.00 86 GLY A C 1
ATOM 704 O O . GLY A 1 86 ? -9.118 -0.635 -0.560 1.00 88.00 86 GLY A O 1
ATOM 705 N N . LYS A 1 87 ? -10.334 -0.718 -2.436 1.00 87.12 87 LYS A N 1
ATOM 706 C CA . LYS A 1 87 ? -10.850 0.663 -2.323 1.00 87.12 87 LYS A CA 1
ATOM 707 C C . LYS A 1 87 ? -11.397 0.989 -0.927 1.00 87.12 87 LYS A C 1
ATOM 709 O O . LYS A 1 87 ? -11.046 2.005 -0.346 1.00 87.12 87 LYS A O 1
ATOM 714 N N . ALA A 1 88 ? -12.210 0.097 -0.354 1.00 87.25 88 ALA A N 1
ATOM 715 C CA . ALA A 1 88 ? -12.769 0.293 0.986 1.00 87.25 88 ALA A CA 1
ATOM 716 C C . ALA A 1 88 ? -11.695 0.309 2.092 1.00 87.25 88 ALA A C 1
ATOM 718 O O . ALA A 1 88 ? -11.835 1.049 3.066 1.00 87.25 88 ALA A O 1
ATOM 719 N N . ALA A 1 89 ? -10.629 -0.481 1.943 1.00 90.38 89 ALA A N 1
ATOM 720 C CA . ALA A 1 89 ? -9.520 -0.520 2.889 1.00 90.38 89 ALA A CA 1
ATOM 721 C C . ALA A 1 89 ? -8.674 0.761 2.807 1.00 90.38 89 ALA A C 1
ATOM 723 O O . ALA A 1 89 ? -8.420 1.383 3.836 1.00 90.38 89 ALA A O 1
ATOM 724 N N . LEU A 1 90 ? -8.345 1.230 1.600 1.00 91.25 90 LEU A N 1
ATOM 725 C CA . LEU A 1 90 ? -7.626 2.495 1.397 1.00 91.25 90 LEU A CA 1
ATOM 726 C C . LEU A 1 90 ? -8.397 3.700 1.956 1.00 91.25 90 LEU A C 1
ATOM 728 O O . LEU A 1 90 ? -7.824 4.512 2.678 1.00 91.25 90 LEU A O 1
ATOM 732 N N . ILE A 1 91 ? -9.709 3.780 1.707 1.00 89.88 91 ILE A N 1
ATOM 733 C CA . ILE A 1 91 ? -10.567 4.841 2.268 1.00 89.88 91 ILE A CA 1
ATOM 734 C C . ILE A 1 91 ? -10.575 4.782 3.796 1.00 89.88 91 ILE A C 1
ATOM 736 O O . ILE A 1 91 ? -10.489 5.812 4.461 1.00 89.88 91 ILE A O 1
ATOM 740 N N . THR A 1 92 ? -10.659 3.573 4.356 1.00 90.75 92 THR A N 1
ATOM 741 C CA . THR A 1 92 ? -10.614 3.356 5.807 1.00 90.75 92 THR A CA 1
ATOM 742 C C . THR A 1 92 ? -9.314 3.895 6.393 1.00 90.75 92 THR A C 1
ATOM 744 O O . THR A 1 92 ? -9.353 4.700 7.319 1.00 90.75 92 THR A O 1
ATOM 747 N N . LEU A 1 93 ? -8.167 3.521 5.819 1.00 91.06 93 LEU A N 1
ATOM 748 C CA . LEU A 1 93 ? -6.860 3.980 6.288 1.00 91.06 93 LEU A CA 1
ATOM 749 C C . LEU A 1 93 ? -6.648 5.491 6.065 1.00 91.06 93 LEU A C 1
ATOM 751 O O . LEU A 1 93 ? -5.925 6.130 6.824 1.00 91.06 93 LEU A O 1
ATOM 755 N N . ARG A 1 94 ? -7.303 6.097 5.069 1.00 90.12 94 ARG A N 1
ATOM 756 C CA . ARG A 1 94 ? -7.248 7.547 4.822 1.00 90.12 94 ARG A CA 1
ATOM 757 C C . ARG A 1 94 ? -8.078 8.349 5.827 1.00 90.12 94 ARG A C 1
ATOM 759 O O . ARG A 1 94 ? -7.598 9.342 6.376 1.00 90.12 94 ARG A O 1
ATOM 766 N N . GLU A 1 95 ? -9.321 7.946 6.060 1.00 88.69 95 GLU A N 1
ATOM 767 C CA . GLU A 1 95 ? -10.286 8.726 6.844 1.00 88.69 95 GLU A CA 1
ATOM 768 C C . GLU A 1 95 ? -10.212 8.410 8.343 1.00 88.69 95 GLU A C 1
ATOM 770 O O . GLU A 1 95 ? -10.250 9.306 9.193 1.00 88.69 95 GLU A O 1
ATOM 775 N N . PHE A 1 96 ? -10.066 7.131 8.683 1.00 88.00 96 PHE A N 1
ATOM 776 C CA . PHE A 1 96 ? -10.048 6.622 10.052 1.00 88.00 96 PHE A CA 1
ATOM 777 C C . PHE A 1 96 ? -8.962 5.541 10.222 1.00 88.00 96 PHE A C 1
ATOM 779 O O . PHE A 1 96 ? -9.278 4.382 10.472 1.00 88.00 96 PHE A O 1
ATOM 786 N N . PRO A 1 97 ? -7.670 5.922 10.130 1.00 84.94 97 PRO A N 1
ATOM 787 C CA . PRO A 1 97 ? -6.543 4.986 10.218 1.00 84.94 97 PRO A CA 1
ATOM 788 C C . PRO A 1 97 ? -6.411 4.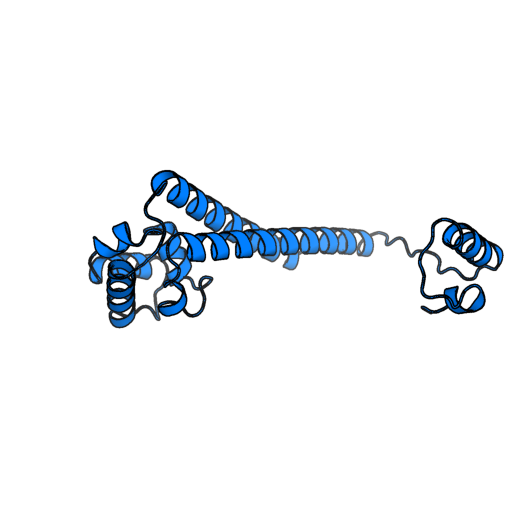253 11.554 1.00 84.94 97 PRO A C 1
ATOM 790 O O . PRO A 1 97 ? -5.811 3.186 11.611 1.00 84.94 97 PRO A O 1
ATOM 793 N N . THR A 1 98 ? -6.903 4.840 12.644 1.00 88.44 98 THR A N 1
ATOM 794 C CA . THR A 1 98 ? -6.611 4.364 13.998 1.00 88.44 98 THR A CA 1
ATOM 795 C C . THR A 1 98 ? -7.783 3.604 14.610 1.00 88.44 98 THR A C 1
ATOM 797 O O . THR A 1 98 ? -8.933 4.035 14.458 1.00 88.44 98 THR A O 1
ATOM 800 N N . PRO A 1 99 ? -7.515 2.535 15.387 1.00 88.62 99 PRO A N 1
ATOM 801 C CA . PRO A 1 99 ? -8.564 1.767 16.056 1.00 88.62 99 PRO A CA 1
ATOM 802 C C . PRO A 1 99 ? -9.468 2.641 16.936 1.00 88.62 99 PRO A C 1
ATOM 804 O O . PRO A 1 99 ? -10.689 2.514 16.911 1.00 88.62 99 PRO A O 1
ATOM 807 N N . GLU A 1 100 ? -8.897 3.621 17.645 1.00 87.50 100 GLU A N 1
ATOM 808 C CA . GLU A 1 100 ? -9.666 4.533 18.503 1.00 87.50 100 GLU A CA 1
ATOM 809 C C . GLU A 1 100 ? -10.651 5.420 17.730 1.00 87.50 100 GLU A C 1
ATOM 811 O O . GLU A 1 100 ? -11.729 5.733 18.239 1.00 87.50 100 GLU A O 1
ATOM 816 N N . LYS A 1 101 ? -10.301 5.851 16.511 1.00 87.00 101 LYS A N 1
ATOM 817 C CA . LYS A 1 101 ? -11.214 6.629 15.660 1.00 87.00 101 LYS A CA 1
ATOM 818 C C . LYS A 1 101 ? -12.323 5.761 15.095 1.00 87.00 101 LYS A C 1
ATOM 820 O O . LYS A 1 101 ? -13.464 6.212 15.034 1.00 87.00 101 LYS A O 1
ATOM 825 N N . ILE A 1 102 ? -11.990 4.533 14.715 1.00 89.06 102 ILE A N 1
ATOM 826 C CA . ILE A 1 102 ? -12.955 3.557 14.213 1.00 89.06 102 ILE A CA 1
ATOM 827 C C . ILE A 1 102 ? -13.965 3.206 15.306 1.00 89.06 102 ILE A C 1
ATOM 829 O O . ILE A 1 102 ? -15.166 3.268 15.066 1.00 89.06 102 ILE A O 1
ATOM 833 N N . ALA A 1 103 ? -13.497 2.920 16.523 1.00 88.31 103 ALA A N 1
ATOM 834 C CA . ALA A 1 103 ? -14.348 2.533 17.646 1.00 88.31 103 ALA A CA 1
ATOM 835 C C . ALA A 1 103 ? -15.346 3.628 18.072 1.00 88.31 103 ALA A C 1
ATOM 837 O O . ALA A 1 103 ? -16.376 3.314 18.668 1.00 88.31 103 ALA A O 1
ATOM 838 N N . LYS A 1 104 ? -15.051 4.902 17.773 1.00 88.56 104 LYS A N 1
ATOM 839 C CA . LYS A 1 104 ? -15.928 6.054 18.048 1.00 88.56 104 LYS A CA 1
ATOM 840 C C . LYS A 1 104 ? -17.000 6.284 16.981 1.00 88.56 104 LYS A C 1
ATOM 842 O O . LYS A 1 104 ? -17.912 7.068 17.227 1.00 88.56 104 LYS A O 1
ATOM 847 N N . LYS A 1 105 ? -16.881 5.659 15.809 1.00 88.75 105 LYS A N 1
ATOM 848 C CA . LYS A 1 105 ? -17.828 5.816 14.702 1.00 88.75 105 LYS A CA 1
ATOM 849 C C . LYS A 1 105 ? -18.904 4.740 14.726 1.00 88.75 105 LYS A C 1
ATOM 851 O O . LYS A 1 105 ? -18.692 3.622 15.191 1.00 88.75 105 LYS A O 1
ATOM 856 N N . SER A 1 106 ? -20.060 5.085 14.175 1.00 88.06 106 SER A N 1
ATOM 857 C CA . SER A 1 106 ? -21.137 4.135 13.908 1.00 88.06 106 SER A CA 1
ATOM 858 C C . SER A 1 106 ? -20.915 3.382 12.590 1.00 88.06 106 SER A C 1
ATOM 860 O O . SER A 1 106 ? -20.236 3.861 11.675 1.00 88.06 106 SER A O 1
ATOM 862 N N . ALA A 1 107 ? -21.513 2.194 12.467 1.00 86.56 107 ALA A N 1
ATOM 863 C CA . ALA A 1 107 ? -21.439 1.406 11.237 1.00 86.56 107 ALA A CA 1
ATOM 864 C C . ALA A 1 107 ? -22.034 2.171 10.039 1.00 86.56 107 ALA A C 1
ATOM 866 O O . ALA A 1 107 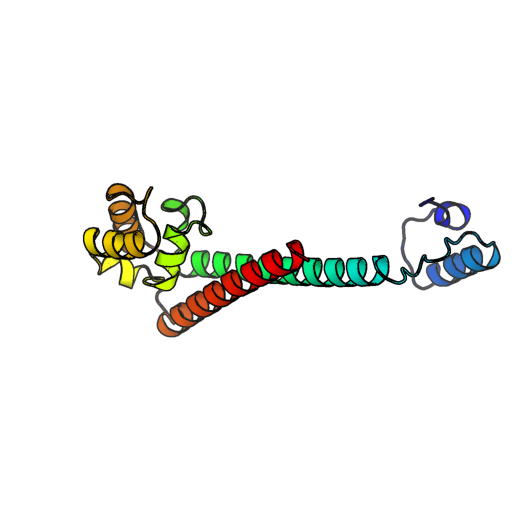? -21.475 2.132 8.944 1.00 86.56 107 ALA A O 1
ATOM 867 N N . GLU A 1 108 ? -23.115 2.922 10.260 1.00 86.25 108 GLU A N 1
ATOM 868 C CA . GLU A 1 108 ? -23.762 3.759 9.246 1.00 86.25 108 GLU A CA 1
ATOM 869 C C . GLU A 1 108 ? -22.828 4.851 8.714 1.00 86.25 108 GLU A C 1
ATOM 871 O O . GLU A 1 108 ? -22.715 5.024 7.498 1.00 86.25 108 GLU A O 1
ATOM 876 N N . GLU A 1 109 ? -22.093 5.540 9.594 1.00 86.50 109 GLU A N 1
ATOM 877 C CA . GLU A 1 109 ? -21.107 6.544 9.183 1.00 86.50 109 GLU A CA 1
ATOM 878 C C . GLU A 1 109 ? -19.990 5.933 8.333 1.00 86.50 109 GLU A C 1
ATOM 880 O O . GLU A 1 109 ? -19.635 6.493 7.294 1.00 86.50 109 GLU A O 1
ATOM 885 N N . ILE A 1 110 ? -19.448 4.783 8.743 1.00 86.88 110 ILE A N 1
ATOM 886 C CA . ILE A 1 110 ? -18.378 4.090 8.009 1.00 86.88 110 ILE A CA 1
ATOM 887 C C . ILE A 1 110 ? -18.864 3.705 6.606 1.00 86.88 110 ILE A C 1
ATOM 889 O O . ILE A 1 110 ? -18.193 3.982 5.610 1.00 86.88 110 ILE A O 1
ATOM 893 N N . ILE A 1 111 ? -20.071 3.141 6.509 1.00 86.75 111 ILE A N 1
ATOM 894 C CA . ILE A 1 111 ? -20.691 2.781 5.229 1.00 86.75 111 ILE A CA 1
ATOM 895 C C . ILE A 1 111 ? -20.941 4.027 4.377 1.00 86.75 111 ILE A C 1
ATOM 897 O O . ILE A 1 111 ? -20.730 3.983 3.165 1.00 86.75 111 ILE A O 1
ATOM 901 N N . SER A 1 112 ? -21.372 5.139 4.981 1.00 86.19 112 SER A N 1
ATOM 902 C CA . SER A 1 112 ? -21.611 6.394 4.262 1.00 86.19 112 SER A CA 1
ATOM 903 C C . SER A 1 112 ? -20.336 6.914 3.591 1.00 86.19 112 SER A C 1
ATOM 905 O O . SER A 1 112 ? -20.379 7.360 2.445 1.00 86.19 112 SER A O 1
ATOM 907 N N . ILE A 1 113 ? -19.191 6.782 4.267 1.00 87.00 113 ILE A N 1
ATOM 908 C CA . ILE A 1 113 ? -17.884 7.194 3.754 1.00 87.00 113 ILE A CA 1
ATOM 909 C C . ILE A 1 113 ? -17.437 6.248 2.641 1.00 87.00 113 ILE A C 1
ATOM 911 O O . ILE A 1 113 ? -17.048 6.710 1.570 1.00 87.00 113 ILE A O 1
ATOM 915 N N . TRP A 1 114 ? -17.572 4.935 2.834 1.00 88.31 114 TRP A N 1
ATOM 916 C CA . TRP A 1 114 ? -17.264 3.957 1.791 1.00 88.31 114 TRP A CA 1
ATOM 917 C C . TRP A 1 114 ? -18.097 4.159 0.526 1.00 88.31 114 TRP A C 1
ATOM 919 O O . TRP A 1 114 ? -17.558 4.068 -0.574 1.00 88.31 114 TRP A O 1
ATOM 929 N N . LYS A 1 115 ? -19.384 4.498 0.661 1.00 84.62 115 LYS A N 1
ATOM 930 C CA . LYS A 1 115 ? -20.287 4.739 -0.474 1.00 84.62 115 LYS A CA 1
ATOM 931 C C . LYS A 1 115 ? -19.897 5.936 -1.345 1.00 84.62 115 LYS A C 1
ATOM 933 O O . LYS A 1 115 ? -20.336 5.979 -2.491 1.00 84.62 115 LYS A O 1
ATOM 938 N N . LYS A 1 116 ? -19.076 6.874 -0.851 1.00 82.00 116 LYS A N 1
ATOM 939 C CA . LYS A 1 116 ? -18.594 8.014 -1.655 1.00 82.00 116 LYS A CA 1
ATOM 940 C C . LYS A 1 116 ? -17.735 7.567 -2.838 1.00 82.00 116 LYS A C 1
ATOM 942 O O . LYS A 1 116 ? -17.833 8.149 -3.910 1.00 82.00 116 LYS A O 1
ATOM 947 N N . GLU A 1 117 ? -16.940 6.516 -2.658 1.00 76.81 117 GLU A N 1
ATOM 948 C CA . GLU A 1 117 ? -16.010 6.021 -3.684 1.00 76.81 117 GLU A CA 1
ATOM 949 C C . GLU A 1 117 ? -16.286 4.567 -4.110 1.00 76.81 117 GLU A C 1
ATOM 951 O O . GLU A 1 117 ? -15.827 4.120 -5.165 1.00 76.81 117 GLU A O 1
ATOM 956 N N . VAL A 1 118 ? -17.057 3.809 -3.322 1.00 76.44 118 VAL A N 1
ATOM 957 C CA . VAL A 1 118 ? -17.364 2.395 -3.569 1.00 76.44 118 VAL A CA 1
ATOM 958 C C . VAL A 1 118 ? -18.875 2.172 -3.611 1.00 76.44 118 VAL A C 1
ATOM 960 O O . VAL A 1 118 ? -19.544 2.094 -2.586 1.00 76.44 118 VAL A O 1
ATOM 963 N N . GLN A 1 119 ? -19.422 1.997 -4.817 1.00 66.31 119 GLN A N 1
ATOM 964 C CA . GLN A 1 119 ? -20.866 1.792 -5.004 1.00 66.31 119 GLN A CA 1
ATOM 965 C C . GLN A 1 119 ? -21.358 0.362 -4.709 1.00 66.31 119 GLN A C 1
ATOM 967 O O . GLN A 1 119 ? -22.548 0.164 -4.474 1.00 66.31 119 GLN A O 1
ATOM 972 N N . ARG A 1 120 ? -20.482 -0.655 -4.726 1.00 62.38 120 ARG A N 1
ATOM 973 C CA . ARG A 1 120 ? -20.844 -2.073 -4.521 1.00 62.38 120 ARG A CA 1
ATOM 974 C C . ARG A 1 120 ? -19.808 -2.796 -3.656 1.00 62.38 120 ARG A C 1
ATOM 976 O O . ARG A 1 120 ? -18.615 -2.564 -3.809 1.00 62.38 120 ARG A O 1
ATOM 983 N N . GLY A 1 121 ? -20.261 -3.712 -2.795 1.00 61.69 121 GLY A N 1
ATOM 984 C CA . GLY A 1 121 ? -19.387 -4.660 -2.080 1.00 61.69 121 GLY A CA 1
ATOM 985 C C . GLY A 1 121 ? -18.975 -4.277 -0.654 1.00 61.69 121 GLY A C 1
ATOM 986 O O . GLY A 1 121 ? -18.225 -5.026 -0.026 1.00 61.69 121 GLY A O 1
ATOM 987 N N . VAL A 1 122 ? -19.478 -3.164 -0.111 1.00 65.56 122 VAL A N 1
ATOM 988 C CA . VAL A 1 122 ? -19.242 -2.786 1.290 1.00 65.56 122 VAL A CA 1
ATOM 989 C C . VAL A 1 122 ? -20.547 -2.852 2.068 1.00 65.56 122 VAL A C 1
ATOM 991 O O . VAL A 1 122 ? -21.438 -2.024 1.907 1.00 65.56 122 VAL A O 1
ATOM 994 N N . GLY A 1 123 ? -20.683 -3.938 2.826 1.00 75.81 123 GLY A N 1
ATOM 995 C CA . GLY A 1 123 ? -21.880 -4.264 3.589 1.00 75.81 123 GLY A CA 1
ATOM 996 C C . GLY A 1 123 ? -21.738 -3.922 5.066 1.00 75.81 123 GLY A C 1
ATOM 997 O O . GLY A 1 123 ? -20.634 -3.832 5.605 1.00 75.81 123 GLY A O 1
ATOM 998 N N . GLU A 1 124 ? -22.883 -3.823 5.727 1.00 82.75 124 GLU A N 1
ATOM 999 C CA . GLU A 1 124 ? -23.005 -3.532 7.154 1.00 82.75 124 GLU A CA 1
ATOM 1000 C C . GLU A 1 124 ? -22.227 -4.515 8.034 1.00 82.75 124 GLU A C 1
ATOM 1002 O O . GLU A 1 124 ? -21.489 -4.103 8.925 1.00 82.75 124 GLU A O 1
ATOM 1007 N N . LYS A 1 125 ? -22.254 -5.808 7.687 1.00 85.44 125 LYS A N 1
ATOM 1008 C CA . LYS A 1 125 ? -21.484 -6.855 8.379 1.00 85.44 125 LYS A CA 1
ATOM 1009 C C . LYS A 1 125 ? -19.989 -6.537 8.474 1.00 85.44 125 LYS A C 1
ATOM 1011 O O . LYS A 1 125 ? -19.362 -6.829 9.487 1.00 85.44 125 LYS A O 1
ATOM 1016 N N . ARG A 1 126 ? -19.405 -5.941 7.427 1.00 86.75 126 ARG A N 1
ATOM 1017 C CA . ARG A 1 126 ? -17.975 -5.602 7.407 1.00 86.75 126 ARG A CA 1
ATOM 1018 C C . ARG A 1 126 ? -17.684 -4.355 8.242 1.00 86.75 126 ARG A C 1
ATOM 1020 O O . ARG A 1 126 ? -16.660 -4.330 8.911 1.00 86.75 126 ARG A O 1
ATOM 1027 N N . ALA A 1 127 ? -18.579 -3.366 8.244 1.00 87.50 127 ALA A N 1
ATOM 1028 C CA . ALA A 1 127 ? -18.455 -2.191 9.110 1.00 87.50 127 ALA A CA 1
ATOM 1029 C C . ALA A 1 127 ? -18.555 -2.571 10.596 1.00 87.50 127 ALA A C 1
ATOM 1031 O O . ALA A 1 127 ? -17.741 -2.122 11.395 1.00 87.50 127 ALA A O 1
ATOM 1032 N N . ILE A 1 128 ? -19.490 -3.461 10.948 1.00 89.12 128 ILE A N 1
ATOM 1033 C CA . ILE A 1 128 ? -19.621 -3.993 12.312 1.00 89.12 128 ILE A CA 1
ATOM 1034 C C . ILE A 1 128 ? -18.339 -4.727 12.718 1.00 89.12 128 ILE A C 1
ATOM 1036 O O . ILE A 1 128 ? -17.754 -4.395 13.745 1.00 89.12 128 ILE A O 1
ATOM 1040 N N . LYS A 1 129 ? -17.848 -5.645 11.872 1.00 91.00 129 LYS A N 1
ATOM 1041 C CA . LYS A 1 129 ? -16.592 -6.369 12.124 1.00 91.00 129 LYS A CA 1
ATOM 1042 C C . LYS A 1 129 ? -15.401 -5.419 12.298 1.00 91.00 129 LYS A C 1
ATOM 1044 O O . LYS A 1 129 ? -14.551 -5.640 13.155 1.00 91.00 129 LYS A O 1
ATOM 1049 N N . LEU A 1 130 ? -15.334 -4.348 11.505 1.00 90.88 130 LEU A N 1
ATOM 1050 C CA . LEU A 1 130 ? -14.285 -3.336 11.627 1.00 90.88 130 LEU A CA 1
ATOM 1051 C C . LEU A 1 130 ? -14.326 -2.626 12.987 1.00 90.88 130 LEU A C 1
ATOM 1053 O O . LEU A 1 130 ? -13.288 -2.444 13.612 1.00 90.88 130 LEU A O 1
ATOM 1057 N N . ILE A 1 131 ? -15.515 -2.251 13.460 1.00 91.31 131 ILE A N 1
ATOM 1058 C CA . ILE A 1 131 ? -15.683 -1.607 14.770 1.00 91.31 131 ILE A CA 1
ATOM 1059 C C . ILE A 1 131 ? -15.329 -2.571 15.907 1.00 91.31 131 ILE A C 1
ATOM 1061 O O . ILE A 1 131 ? -14.687 -2.164 16.871 1.00 91.31 131 ILE A O 1
ATOM 1065 N N . GLU A 1 132 ? -15.739 -3.834 15.804 1.00 91.88 132 GLU A N 1
ATOM 1066 C CA . GLU A 1 132 ? -15.462 -4.868 16.805 1.00 91.88 132 GLU A CA 1
ATOM 1067 C C . GLU A 1 132 ? -13.955 -5.130 16.935 1.00 91.88 132 GLU A C 1
ATOM 1069 O O . GLU A 1 132 ? -13.386 -4.948 18.009 1.00 91.88 132 GLU A O 1
ATOM 1074 N N . THR A 1 133 ? -13.282 -5.402 15.815 1.00 91.25 133 THR A N 1
ATOM 1075 C CA . THR A 1 133 ? -11.818 -5.580 15.777 1.00 91.25 133 THR A CA 1
ATOM 1076 C C . THR A 1 133 ? -11.062 -4.337 16.249 1.00 91.25 133 THR A C 1
ATOM 1078 O O . THR A 1 133 ? -10.056 -4.452 16.942 1.00 91.25 133 THR A O 1
ATOM 1081 N N . ALA A 1 134 ? -11.557 -3.134 15.951 1.00 90.56 134 ALA A N 1
ATOM 1082 C CA . ALA A 1 134 ? -10.946 -1.899 16.430 1.00 90.56 134 ALA A CA 1
ATOM 1083 C C . ALA A 1 134 ? -11.078 -1.696 17.950 1.00 90.56 134 ALA A C 1
ATOM 1085 O O . ALA A 1 134 ? -10.205 -1.077 18.558 1.00 90.56 13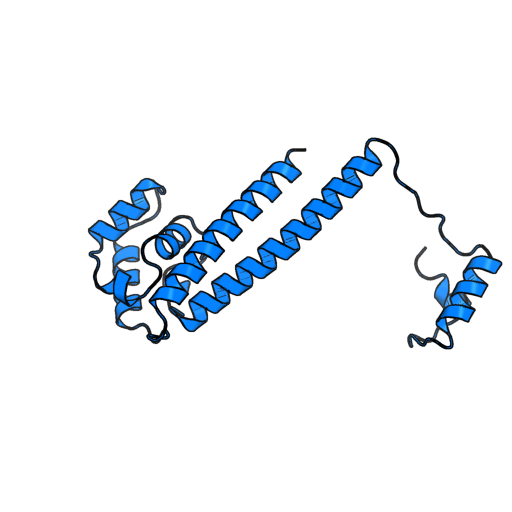4 ALA A O 1
ATOM 1086 N N . LYS A 1 135 ? -12.144 -2.208 18.580 1.00 89.44 135 LYS A N 1
ATOM 1087 C CA . LYS A 1 135 ? -12.311 -2.162 20.044 1.00 89.44 135 LYS A CA 1
ATOM 1088 C C . LYS A 1 135 ? -11.363 -3.121 20.762 1.00 89.44 135 LYS A C 1
ATOM 1090 O O . LYS A 1 135 ? -10.887 -2.789 21.844 1.00 89.44 135 LYS A O 1
ATOM 1095 N N . GLU A 1 136 ? -11.091 -4.274 20.158 1.00 90.19 136 GLU A N 1
ATOM 1096 C CA . GLU A 1 136 ? -10.212 -5.313 20.711 1.00 90.19 136 GLU A CA 1
ATOM 1097 C C . GLU A 1 136 ? -8.739 -5.154 20.302 1.00 90.19 136 GLU A C 1
ATOM 1099 O O . GLU A 1 136 ? -7.878 -5.872 20.803 1.00 90.19 136 GLU A O 1
ATOM 1104 N N . SER A 1 137 ? -8.440 -4.193 19.424 1.00 90.44 137 SER A N 1
ATOM 1105 C CA . SER A 1 137 ? -7.114 -4.008 18.837 1.00 90.44 137 SER A CA 1
ATOM 1106 C C . SER A 1 137 ? -6.011 -3.801 19.881 1.00 90.44 137 SER A C 1
ATOM 1108 O O . SER A 1 137 ? -6.077 -2.892 20.720 1.00 90.44 137 SER A O 1
ATOM 1110 N N . ILE A 1 138 ? -4.923 -4.562 19.734 1.00 88.81 138 ILE A N 1
ATOM 1111 C CA . ILE A 1 138 ? -3.709 -4.454 20.563 1.00 88.81 138 ILE A CA 1
ATOM 1112 C C . ILE A 1 138 ? -2.673 -3.456 20.015 1.00 88.81 138 ILE A C 1
ATOM 1114 O O . ILE A 1 138 ? -1.573 -3.340 20.559 1.00 88.81 138 ILE A O 1
ATOM 1118 N N . GLY A 1 139 ? -3.012 -2.728 18.948 1.00 88.31 139 GLY A N 1
ATOM 1119 C CA . GLY A 1 139 ? -2.136 -1.755 18.296 1.00 88.31 139 GLY A CA 1
ATOM 1120 C C . GLY A 1 139 ? -1.575 -0.659 19.217 1.00 88.31 139 GLY A C 1
ATOM 1121 O O . GLY A 1 139 ? -2.138 -0.298 20.258 1.00 88.31 139 GLY A O 1
ATOM 1122 N N . LYS A 1 140 ? -0.431 -0.093 18.819 1.00 89.38 140 LYS A N 1
ATOM 1123 C CA . LYS A 1 140 ? 0.292 0.924 19.591 1.00 89.38 140 LYS A CA 1
ATOM 1124 C C . LYS A 1 140 ? -0.540 2.200 19.778 1.00 89.38 140 LYS A C 1
ATOM 1126 O O . LYS A 1 140 ? -0.887 2.883 18.822 1.00 89.38 140 LYS A O 1
ATOM 1131 N N . LYS A 1 141 ? -0.747 2.597 21.038 1.00 86.31 141 LYS A N 1
ATOM 1132 C CA . LYS A 1 141 ? -1.538 3.791 21.414 1.00 86.31 141 LYS A CA 1
ATOM 1133 C C . LYS A 1 141 ? -0.724 5.082 21.573 1.00 86.31 141 LYS A C 1
ATOM 1135 O O . LYS A 1 141 ? -1.274 6.159 21.776 1.00 86.31 141 LYS A O 1
ATOM 1140 N N . GLN A 1 142 ? 0.604 5.003 21.503 1.00 85.44 142 GLN A N 1
ATOM 1141 C CA . GLN A 1 142 ? 1.487 6.164 21.658 1.00 85.44 142 GLN A CA 1
ATOM 1142 C C . GLN A 1 142 ? 1.900 6.748 20.305 1.00 85.44 142 GLN A C 1
ATOM 1144 O O . GLN A 1 142 ? 2.208 6.011 19.369 1.00 85.44 142 GLN A O 1
ATOM 1149 N N . GLY A 1 143 ? 1.976 8.081 20.223 1.00 86.88 143 GLY A N 1
ATOM 1150 C CA . GLY A 1 143 ? 2.401 8.783 19.005 1.00 86.88 143 GLY A CA 1
ATOM 1151 C C . GLY A 1 143 ? 1.350 8.809 17.891 1.00 86.88 143 GLY A C 1
ATOM 1152 O O . GLY A 1 143 ? 1.693 9.081 16.744 1.00 86.88 143 GLY A O 1
ATOM 1153 N N . ILE A 1 144 ? 0.077 8.560 18.227 1.00 88.25 144 ILE A N 1
ATOM 1154 C CA . ILE A 1 144 ? -1.033 8.422 17.274 1.00 88.25 144 ILE A CA 1
ATOM 1155 C C . ILE A 1 144 ? -1.096 9.583 16.273 1.00 88.25 144 ILE A C 1
ATOM 1157 O O . ILE A 1 144 ? -1.193 9.341 15.081 1.00 88.25 144 ILE A O 1
ATOM 1161 N N . LYS A 1 145 ? -0.975 10.840 16.719 1.00 89.88 145 LYS A N 1
ATOM 1162 C CA . LYS A 1 145 ? -1.095 12.006 15.821 1.00 89.88 145 LYS A CA 1
ATOM 1163 C C . LYS A 1 145 ? -0.122 11.961 14.636 1.00 89.88 145 LYS A C 1
ATOM 1165 O O . LYS A 1 145 ? -0.528 12.226 13.510 1.00 89.88 145 LYS A O 1
ATOM 1170 N N . MET A 1 146 ? 1.144 11.620 14.885 1.00 92.94 146 MET A N 1
ATOM 1171 C CA . MET A 1 146 ? 2.148 11.531 13.818 1.00 92.94 146 MET A CA 1
ATOM 1172 C C . MET A 1 146 ? 2.020 10.228 13.034 1.00 92.94 146 MET A C 1
ATOM 1174 O O . MET A 1 146 ? 2.237 10.239 11.829 1.00 92.94 146 MET A O 1
ATOM 1178 N N . ALA A 1 147 ? 1.591 9.140 13.677 1.00 91.81 147 ALA A N 1
ATOM 1179 C CA . ALA A 1 147 ? 1.282 7.894 12.983 1.00 91.81 147 ALA A CA 1
ATOM 1180 C C . ALA A 1 147 ? 0.157 8.086 11.952 1.00 91.81 147 ALA A C 1
ATOM 1182 O O . ALA A 1 147 ? 0.260 7.606 10.830 1.00 91.81 147 ALA A O 1
ATOM 1183 N N . GLU A 1 148 ? -0.892 8.836 12.296 1.00 92.75 148 GLU A N 1
ATOM 1184 C CA . GLU A 1 148 ? -1.978 9.171 11.371 1.00 92.75 148 GLU A CA 1
ATOM 1185 C C . GLU A 1 148 ? -1.506 10.026 10.195 1.00 92.75 148 GLU A C 1
ATOM 1187 O O . GLU A 1 148 ? -1.985 9.859 9.076 1.00 92.75 148 GLU A O 1
ATOM 1192 N N . TYR A 1 149 ? -0.577 10.948 10.437 1.00 93.12 149 TYR A N 1
ATOM 1193 C CA . TYR A 1 149 ? 0.021 11.733 9.364 1.00 93.12 149 TYR A CA 1
ATOM 1194 C C . TYR A 1 149 ? 0.906 10.864 8.455 1.00 93.12 149 TYR A C 1
ATOM 1196 O O . TYR A 1 149 ? 0.826 10.975 7.231 1.00 93.12 149 TYR A O 1
ATOM 1204 N N . GLU A 1 150 ? 1.696 9.959 9.043 1.00 94.00 150 GLU A N 1
ATOM 1205 C CA . GLU A 1 150 ? 2.553 9.011 8.322 1.00 94.00 150 GLU A CA 1
ATOM 1206 C C . GLU A 1 150 ? 1.728 8.144 7.365 1.00 94.00 150 GLU A C 1
ATOM 1208 O O . GLU A 1 150 ? 2.008 8.130 6.170 1.00 94.00 150 GLU A O 1
ATOM 1213 N N . ILE A 1 151 ? 0.668 7.482 7.845 1.00 94.88 151 ILE A N 1
ATOM 1214 C CA . ILE A 1 151 ? -0.139 6.594 6.994 1.00 94.88 151 ILE A CA 1
ATOM 1215 C C . ILE A 1 151 ? -0.868 7.342 5.878 1.00 94.88 151 ILE A C 1
ATOM 1217 O O . ILE A 1 151 ? -0.919 6.847 4.755 1.00 94.88 151 ILE A O 1
ATOM 1221 N N . LYS A 1 152 ? -1.368 8.557 6.137 1.00 94.31 152 LYS A N 1
ATOM 1222 C CA . LYS A 1 152 ? -1.971 9.394 5.089 1.00 94.31 152 LYS A CA 1
ATOM 1223 C C . LYS A 1 152 ? -0.964 9.725 3.995 1.00 94.31 152 LYS A C 1
ATOM 1225 O O . LYS A 1 152 ? -1.254 9.512 2.822 1.00 94.31 152 LYS A O 1
ATOM 1230 N N . THR A 1 153 ? 0.232 10.152 4.393 1.00 95.50 153 THR A N 1
ATOM 1231 C CA . THR A 1 153 ? 1.327 10.463 3.464 1.00 95.50 153 THR A CA 1
ATOM 1232 C C . THR A 1 153 ? 1.727 9.231 2.649 1.00 95.50 153 THR A C 1
ATOM 1234 O O . THR A 1 153 ? 1.905 9.318 1.437 1.00 95.50 153 THR A O 1
ATOM 1237 N N . LEU A 1 154 ? 1.819 8.060 3.289 1.00 96.44 154 LEU A N 1
ATOM 1238 C CA . LEU A 1 154 ? 2.149 6.804 2.612 1.00 96.44 154 LEU A CA 1
ATOM 1239 C C . LEU A 1 154 ? 1.073 6.386 1.600 1.00 96.44 154 LEU A C 1
ATOM 1241 O O . LEU A 1 154 ? 1.413 5.920 0.515 1.00 96.44 154 LEU A O 1
ATOM 1245 N N . ILE A 1 155 ? -0.211 6.563 1.922 1.00 95.25 155 ILE A N 1
ATOM 1246 C CA . ILE A 1 155 ? -1.319 6.260 1.000 1.00 95.25 155 ILE A CA 1
ATOM 1247 C C . ILE A 1 155 ? -1.312 7.214 -0.192 1.00 95.25 155 ILE A C 1
ATOM 1249 O O . ILE A 1 155 ? -1.447 6.767 -1.328 1.00 95.25 155 ILE A O 1
ATOM 1253 N N . GLU A 1 156 ? -1.125 8.512 0.045 1.00 94.88 156 GLU A N 1
ATOM 1254 C CA . GLU A 1 156 ? -1.002 9.507 -1.026 1.00 94.88 156 GLU A CA 1
ATOM 1255 C C . GLU A 1 156 ? 0.179 9.184 -1.949 1.00 94.88 156 GLU A C 1
ATOM 1257 O O . GLU A 1 156 ? 0.035 9.184 -3.173 1.00 94.88 156 GLU A O 1
ATOM 1262 N N . GLN A 1 157 ? 1.328 8.822 -1.372 1.00 95.81 157 GLN A N 1
ATOM 1263 C CA . GLN A 1 157 ? 2.494 8.380 -2.132 1.00 95.81 157 GLN A CA 1
ATOM 1264 C C . GLN A 1 157 ? 2.196 7.110 -2.939 1.00 95.81 157 GLN A C 1
ATOM 1266 O O . GLN A 1 157 ? 2.559 7.029 -4.112 1.00 95.81 157 GLN A O 1
ATOM 1271 N N . TYR A 1 158 ? 1.526 6.127 -2.337 1.00 96.25 158 TYR A N 1
ATOM 1272 C CA . TYR A 1 158 ? 1.151 4.882 -3.003 1.00 96.25 158 TYR A CA 1
ATOM 1273 C C . TYR A 1 158 ? 0.253 5.131 -4.222 1.00 96.25 158 TYR A C 1
ATOM 1275 O O . TYR A 1 158 ? 0.533 4.624 -5.311 1.00 96.25 158 TYR A O 1
ATOM 1283 N N . GLU A 1 159 ? -0.798 5.937 -4.067 1.00 94.19 159 GLU A N 1
ATOM 1284 C CA . GLU A 1 159 ? -1.709 6.275 -5.164 1.00 94.19 159 GLU A CA 1
ATOM 1285 C C . GLU A 1 159 ? -1.013 7.067 -6.271 1.00 94.19 159 GLU A C 1
ATOM 1287 O O . GLU A 1 159 ? -1.219 6.786 -7.455 1.00 94.19 159 GLU A O 1
ATOM 1292 N N . PHE A 1 160 ? -0.150 8.016 -5.900 1.00 95.69 160 PHE A N 1
ATOM 1293 C CA . PHE A 1 160 ? 0.632 8.787 -6.858 1.00 95.69 160 PHE A CA 1
ATOM 1294 C C . PHE A 1 160 ? 1.556 7.888 -7.689 1.00 95.69 160 PHE A C 1
ATOM 1296 O O . PHE A 1 160 ? 1.536 7.954 -8.919 1.00 95.69 160 PHE A O 1
ATOM 1303 N N . LEU A 1 161 ? 2.309 6.995 -7.040 1.00 95.44 161 LEU A N 1
ATOM 1304 C CA . LEU A 1 161 ? 3.188 6.042 -7.723 1.00 95.44 161 LEU A CA 1
ATOM 1305 C C . LEU A 1 161 ? 2.402 5.106 -8.643 1.00 95.44 161 LEU A C 1
ATOM 1307 O O . LEU A 1 161 ? 2.825 4.849 -9.770 1.00 95.44 161 LEU A O 1
ATOM 1311 N N . LYS A 1 162 ? 1.235 4.630 -8.196 1.00 94.38 162 LYS A N 1
ATOM 1312 C CA . LYS A 1 162 ? 0.358 3.778 -9.006 1.00 94.38 162 LYS A CA 1
ATOM 1313 C C . LYS A 1 162 ? -0.107 4.493 -10.275 1.00 94.38 162 LYS A C 1
ATOM 1315 O O . LYS A 1 162 ? -0.059 3.903 -11.352 1.00 94.38 162 LYS A O 1
ATOM 1320 N N . LYS A 1 163 ? -0.480 5.772 -10.165 1.00 95.31 163 LYS A N 1
ATOM 1321 C CA . LYS A 1 163 ? -0.848 6.605 -11.316 1.00 95.31 163 LYS A CA 1
ATOM 1322 C C . LYS A 1 163 ? 0.326 6.795 -12.281 1.00 95.31 163 LYS A C 1
ATOM 1324 O O . LYS A 1 163 ? 0.146 6.647 -13.483 1.00 95.31 163 LYS A O 1
ATOM 1329 N N . GLN A 1 164 ? 1.529 7.069 -11.772 1.00 94.50 164 GLN A N 1
ATOM 1330 C CA . GLN A 1 164 ? 2.720 7.223 -12.616 1.00 94.50 164 GLN A CA 1
ATOM 1331 C C . GLN A 1 164 ? 3.079 5.940 -13.373 1.00 94.50 164 GLN A C 1
ATOM 1333 O O . GLN A 1 164 ? 3.465 6.007 -14.537 1.00 94.50 164 GLN A O 1
ATOM 1338 N N . ILE A 1 165 ? 2.942 4.773 -12.734 1.00 93.75 165 ILE A N 1
ATOM 1339 C CA . ILE A 1 165 ? 3.148 3.482 -13.403 1.00 93.75 165 ILE A CA 1
ATOM 1340 C C . ILE A 1 165 ? 2.140 3.318 -14.544 1.00 93.75 165 ILE A C 1
ATOM 1342 O O . ILE A 1 165 ? 2.544 2.999 -15.659 1.00 93.75 165 ILE A O 1
ATOM 1346 N N . GLU A 1 166 ? 0.859 3.605 -14.297 1.00 93.88 166 GLU A N 1
ATOM 1347 C CA . GLU A 1 166 ? -0.189 3.518 -15.321 1.00 93.88 166 GLU A CA 1
ATOM 1348 C C . GLU A 1 166 ? 0.047 4.495 -16.490 1.00 93.88 166 GLU A C 1
ATOM 1350 O O . GLU A 1 166 ? -0.211 4.161 -17.644 1.00 93.88 166 GLU A O 1
ATOM 1355 N N . GLU A 1 167 ? 0.559 5.698 -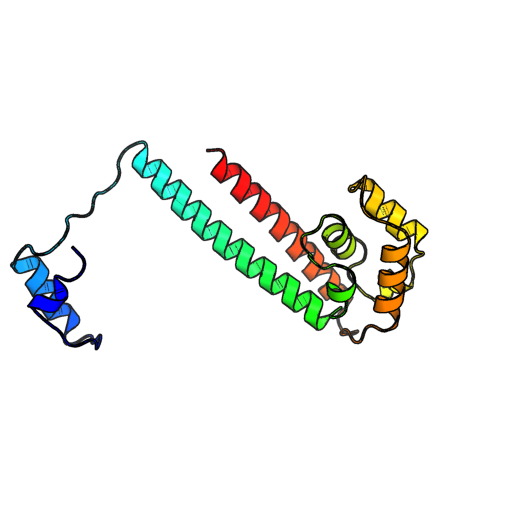16.219 1.00 93.88 167 GLU A N 1
ATOM 1356 C CA . GLU A 1 167 ? 0.924 6.672 -17.256 1.00 93.88 167 GLU A CA 1
ATOM 1357 C C . GLU A 1 167 ? 2.107 6.201 -18.111 1.00 93.88 167 GLU A C 1
ATOM 1359 O O . GLU A 1 167 ? 2.091 6.398 -19.325 1.00 93.88 167 GLU A O 1
ATOM 1364 N N . ILE A 1 168 ? 3.120 5.572 -17.506 1.00 91.38 168 ILE A N 1
ATOM 1365 C CA . ILE A 1 168 ? 4.278 5.028 -18.231 1.00 91.38 168 ILE A CA 1
ATOM 1366 C C . ILE A 1 168 ? 3.890 3.803 -19.061 1.00 91.38 168 ILE A C 1
ATOM 1368 O O . ILE A 1 168 ? 4.395 3.648 -20.163 1.00 91.38 168 ILE A O 1
ATOM 1372 N N . GLU A 1 169 ? 2.977 2.958 -18.580 1.00 88.25 169 GLU A N 1
ATOM 1373 C CA . GLU A 1 169 ? 2.495 1.791 -19.335 1.00 88.25 169 GLU A CA 1
ATOM 1374 C C . GLU A 1 169 ? 1.641 2.155 -20.558 1.00 88.25 169 GLU A C 1
ATOM 1376 O O . GLU A 1 169 ? 1.457 1.319 -21.440 1.00 88.25 169 GLU A O 1
ATOM 1381 N N . LYS A 1 170 ? 1.120 3.386 -20.618 1.00 89.81 170 LYS A N 1
ATOM 1382 C CA . LYS A 1 170 ? 0.350 3.908 -21.757 1.00 89.81 170 LYS A CA 1
ATOM 1383 C C . LYS A 1 170 ? 1.209 4.596 -22.822 1.00 89.81 170 LYS A C 1
ATOM 1385 O O . LYS A 1 170 ? 0.658 4.972 -23.857 1.00 89.81 170 LYS A O 1
ATOM 1390 N N . LYS A 1 171 ? 2.497 4.820 -22.554 1.00 79.25 171 LYS A N 1
ATOM 1391 C CA . LYS A 1 171 ? 3.451 5.406 -23.506 1.00 79.25 171 LYS A CA 1
ATOM 1392 C C . LYS A 1 171 ? 4.117 4.319 -24.336 1.00 79.25 171 LYS A C 1
ATOM 1394 O O . LYS A 1 171 ? 4.284 4.573 -25.546 1.00 79.25 171 LYS A O 1
#

Organism: NCBI:txid1198630

Radius of gyration: 25.37 Å; chains: 1; bounding box: 66×34×53 Å